Protein AF-A0A1X7HBI6-F1 (afdb_monomer_lite)

Secondary structure (DSSP, 8-state):
--TTTHHHHTTS---SS--SSGGGGGGS---HHHHHHHHHHHHHHTT-GGG-TTTTGGGTT-SS-SS---TTT---HHHHHHHHHHHHHHHHHHHTT--S-SSS--S------------SS--HHHHHHHHHHHHHHHHHHHHHHHHHHHHHHHHH--

pLDDT: mean 81.18, std 14.24, range [44.91, 97.31]

Sequence (158 aa):
MAKYATKAAETTGTVDHRIGELSELDRLSLPAHTRRLIEACWDLDHAYPDRMLARWAHMLGFRGHFSTKSRRYSTTLSALRQVRADYRARQERRERGLCEDLDASEGSTLVLAHWTYAGQGHTPGESWLAATIAKEIRFNRETARDALADMDGWEVCA

Radius of gyration: 30.46 Å; chains: 1; bounding box: 54×45×84 Å

Structure (mmCIF, N/CA/C/O backbone):
data_AF-A0A1X7HBI6-F1
#
_entry.id   AF-A0A1X7HBI6-F1
#
loop_
_atom_site.group_PDB
_atom_site.id
_atom_site.type_symbol
_atom_site.label_atom_id
_atom_site.label_alt_id
_atom_site.label_comp_id
_atom_site.label_asym_id
_atom_site.label_entity_id
_atom_site.label_seq_id
_atom_site.pdbx_PDB_ins_code
_atom_site.Cartn_x
_atom_site.Cartn_y
_atom_site.Cartn_z
_atom_site.occupancy
_atom_site.B_iso_or_equiv
_atom_site.auth_seq_id
_atom_site.auth_comp_id
_atom_site.auth_asym_id
_atom_site.auth_atom_id
_atom_site.pdbx_PDB_model_num
ATOM 1 N N . MET A 1 1 ? 15.045 4.485 11.582 1.00 48.22 1 MET A N 1
ATOM 2 C CA . MET A 1 1 ? 13.932 3.876 10.816 1.00 48.22 1 MET A CA 1
ATOM 3 C C . MET A 1 1 ? 12.616 4.450 11.324 1.00 48.22 1 MET A C 1
ATOM 5 O O . MET A 1 1 ? 12.455 4.568 12.530 1.00 48.22 1 MET A O 1
ATOM 9 N N . ALA A 1 2 ? 11.730 4.906 10.434 1.00 44.91 2 ALA A N 1
ATOM 10 C CA . ALA A 1 2 ? 10.492 5.602 10.806 1.00 44.91 2 ALA A CA 1
ATOM 11 C C . ALA A 1 2 ? 9.375 4.623 11.217 1.00 44.91 2 ALA A C 1
ATOM 13 O O . ALA A 1 2 ? 9.268 3.544 10.639 1.00 44.91 2 ALA A O 1
ATOM 14 N N . LYS A 1 3 ? 8.493 5.052 12.132 1.00 57.03 3 LYS A N 1
ATOM 15 C CA . LYS A 1 3 ? 7.368 4.290 12.727 1.00 57.03 3 LYS A CA 1
ATOM 16 C C . LYS A 1 3 ? 6.423 3.593 11.725 1.00 57.03 3 LYS A C 1
ATOM 18 O O . LYS A 1 3 ? 5.684 2.698 12.109 1.00 57.03 3 LYS A O 1
ATOM 23 N N . TYR A 1 4 ? 6.445 3.979 10.451 1.00 54.22 4 TYR A N 1
ATOM 24 C CA . TYR A 1 4 ? 5.530 3.475 9.420 1.00 54.22 4 TYR A CA 1
ATOM 25 C C . TYR A 1 4 ? 6.210 2.680 8.298 1.00 54.22 4 TYR A C 1
ATOM 27 O O . TYR A 1 4 ? 5.524 2.190 7.408 1.00 54.22 4 TYR A O 1
ATOM 35 N N . ALA A 1 5 ? 7.542 2.569 8.302 1.00 49.56 5 ALA A N 1
ATOM 36 C CA . ALA A 1 5 ? 8.282 1.932 7.211 1.00 49.56 5 ALA A CA 1
ATOM 37 C C . ALA A 1 5 ? 8.232 0.397 7.271 1.00 49.56 5 ALA A C 1
ATOM 39 O O . ALA A 1 5 ? 8.200 -0.257 6.237 1.00 49.56 5 ALA A O 1
ATOM 40 N N . THR A 1 6 ? 8.188 -0.181 8.470 1.00 49.84 6 THR A N 1
ATOM 41 C CA . THR A 1 6 ? 8.259 -1.637 8.660 1.00 49.84 6 THR A CA 1
ATOM 42 C C . THR A 1 6 ? 6.943 -2.344 8.351 1.00 49.84 6 THR A C 1
ATOM 44 O O . THR A 1 6 ? 6.959 -3.435 7.800 1.00 49.84 6 THR A O 1
ATOM 47 N N . LYS A 1 7 ? 5.796 -1.691 8.576 1.00 50.56 7 LYS A N 1
ATOM 48 C CA . LYS A 1 7 ? 4.478 -2.313 8.362 1.00 50.56 7 LYS A CA 1
ATOM 49 C C . LYS A 1 7 ? 4.137 -2.573 6.886 1.00 50.56 7 LYS A C 1
ATOM 51 O O . LYS A 1 7 ? 3.261 -3.374 6.600 1.00 50.56 7 LYS A O 1
ATOM 56 N N . ALA A 1 8 ? 4.794 -1.882 5.953 1.00 46.56 8 ALA A N 1
ATOM 57 C CA . ALA A 1 8 ? 4.559 -2.043 4.515 1.00 46.56 8 ALA A CA 1
ATOM 58 C C . ALA A 1 8 ? 5.540 -3.020 3.842 1.00 46.56 8 ALA A C 1
ATOM 60 O O . ALA A 1 8 ? 5.246 -3.523 2.761 1.00 46.56 8 ALA A O 1
ATOM 61 N N . ALA A 1 9 ? 6.694 -3.289 4.461 1.00 49.34 9 ALA A N 1
ATOM 62 C CA . ALA A 1 9 ? 7.724 -4.141 3.873 1.00 49.34 9 ALA A CA 1
ATOM 63 C C . ALA A 1 9 ? 7.332 -5.630 3.898 1.00 49.34 9 ALA A C 1
ATOM 65 O O . ALA A 1 9 ? 7.591 -6.339 2.932 1.00 49.34 9 ALA A O 1
ATOM 66 N N . GLU A 1 10 ? 6.619 -6.073 4.939 1.00 48.53 10 GLU A N 1
ATOM 67 C CA . GLU A 1 10 ? 6.228 -7.480 5.130 1.00 48.53 10 GLU A CA 1
ATOM 68 C C . GLU A 1 10 ? 5.279 -8.011 4.039 1.00 48.53 10 GLU A C 1
ATOM 70 O O . GLU A 1 10 ? 5.235 -9.206 3.773 1.00 48.53 10 GLU A O 1
ATOM 75 N N . THR A 1 11 ? 4.520 -7.141 3.364 1.00 50.03 11 THR A N 1
ATOM 76 C CA . THR A 1 11 ? 3.466 -7.562 2.416 1.00 50.03 11 THR A CA 1
ATOM 77 C C . THR A 1 11 ? 3.956 -7.717 0.971 1.00 50.03 11 THR A C 1
ATOM 79 O O . THR A 1 11 ? 3.202 -8.180 0.120 1.00 50.03 11 THR A O 1
ATOM 82 N N . THR A 1 12 ? 5.195 -7.331 0.648 1.00 57.06 12 THR A N 1
ATOM 83 C CA . THR A 1 12 ? 5.632 -7.275 -0.766 1.00 57.06 12 THR A CA 1
ATOM 84 C C . THR A 1 12 ? 6.099 -8.637 -1.306 1.00 57.06 12 THR A C 1
ATOM 86 O O . THR A 1 12 ? 6.244 -8.801 -2.517 1.00 57.06 12 THR A O 1
ATOM 89 N N . GLY A 1 13 ? 6.269 -9.646 -0.439 1.00 60.09 13 GLY A N 1
ATOM 90 C CA . GLY A 1 13 ? 6.645 -11.003 -0.854 1.00 60.09 13 GLY A CA 1
ATOM 91 C C . GLY A 1 13 ? 7.928 -11.025 -1.688 1.00 60.09 13 GLY A C 1
ATOM 92 O O . GLY A 1 13 ? 7.987 -11.720 -2.697 1.00 60.09 13 GLY A O 1
ATOM 93 N N . THR A 1 14 ? 8.899 -10.178 -1.335 1.00 67.75 14 THR A N 1
ATOM 94 C CA . THR A 1 14 ? 10.211 -10.089 -1.989 1.00 67.75 14 THR A CA 1
ATOM 95 C C . THR A 1 14 ? 11.219 -10.998 -1.296 1.00 67.75 14 THR A C 1
ATOM 97 O O . THR A 1 14 ? 10.946 -11.562 -0.241 1.00 67.75 14 THR A O 1
ATOM 100 N N . VAL A 1 15 ? 12.395 -11.142 -1.897 1.00 78.81 15 VAL A N 1
ATOM 101 C CA . VAL A 1 15 ? 13.470 -11.993 -1.383 1.00 78.81 15 VAL A CA 1
ATOM 102 C C . VAL A 1 15 ? 14.315 -11.214 -0.371 1.00 78.81 15 VAL A C 1
ATOM 104 O O . VAL A 1 15 ? 14.707 -10.082 -0.645 1.00 78.81 15 VAL A O 1
ATOM 107 N N . ASP A 1 16 ? 14.649 -11.825 0.768 1.00 79.25 16 ASP A N 1
ATOM 108 C CA . ASP A 1 16 ? 15.466 -11.189 1.821 1.00 79.25 16 ASP A CA 1
ATOM 109 C C . ASP A 1 16 ? 16.976 -11.179 1.517 1.00 79.25 16 ASP A C 1
ATOM 111 O O . ASP A 1 16 ? 17.775 -10.606 2.260 1.00 79.25 16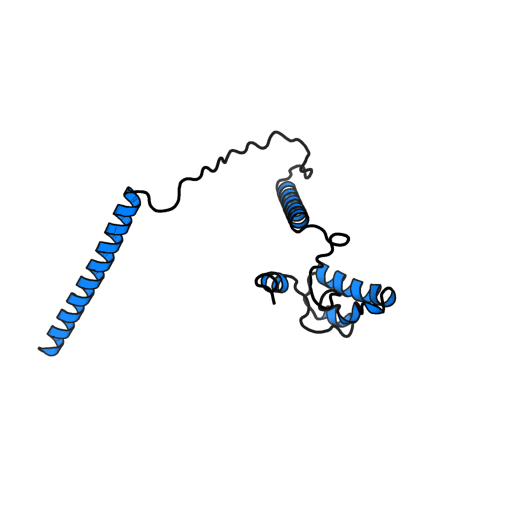 ASP A O 1
ATOM 115 N N . HIS A 1 17 ? 17.390 -11.812 0.420 1.00 82.75 17 HIS A N 1
ATOM 116 C CA . HIS A 1 17 ? 18.780 -11.914 -0.008 1.00 82.75 17 HIS A CA 1
ATOM 117 C C . HIS A 1 17 ? 18.940 -11.520 -1.475 1.00 82.75 17 HIS A C 1
ATOM 119 O O . HIS A 1 17 ? 17.989 -11.528 -2.253 1.00 82.75 17 HIS A O 1
ATOM 125 N N . ARG A 1 18 ? 20.172 -11.166 -1.851 1.00 85.50 18 ARG A N 1
ATOM 126 C CA . ARG A 1 18 ? 20.516 -10.819 -3.233 1.00 85.50 18 ARG A CA 1
ATOM 127 C C . ARG A 1 18 ? 20.324 -12.014 -4.154 1.00 85.50 18 ARG A C 1
ATOM 129 O O . ARG A 1 18 ? 20.787 -13.098 -3.833 1.00 85.50 18 ARG A O 1
ATOM 136 N N . ILE A 1 19 ? 19.731 -11.746 -5.311 1.00 87.44 19 ILE A N 1
ATOM 137 C CA . ILE A 1 19 ? 19.544 -12.715 -6.387 1.00 87.44 19 ILE A CA 1
ATOM 138 C C . ILE A 1 19 ? 20.788 -12.665 -7.270 1.00 87.44 19 ILE A C 1
ATOM 140 O O . ILE A 1 19 ? 21.108 -11.602 -7.814 1.00 87.44 19 ILE A O 1
ATOM 144 N N . GLY A 1 20 ? 21.516 -13.777 -7.338 1.00 84.50 20 GLY A N 1
ATOM 145 C CA . GLY A 1 20 ? 22.747 -13.896 -8.121 1.00 84.50 20 GLY A CA 1
ATOM 146 C C . GLY A 1 20 ? 22.482 -14.213 -9.590 1.00 84.50 20 GLY A C 1
ATOM 147 O O . GLY A 1 20 ? 23.237 -13.767 -10.451 1.00 84.50 20 GLY A O 1
ATOM 148 N N . GLU A 1 21 ? 21.394 -14.931 -9.866 1.00 88.81 21 GLU A N 1
ATOM 149 C CA . GLU A 1 21 ? 20.984 -15.373 -11.198 1.00 88.81 21 GLU A CA 1
ATOM 150 C C . GLU A 1 21 ? 19.453 -15.402 -11.311 1.00 88.81 21 GLU A C 1
ATOM 152 O O . GLU A 1 21 ? 18.751 -15.721 -10.354 1.00 88.81 21 GLU A O 1
ATOM 157 N N . LEU A 1 22 ? 18.912 -15.114 -12.498 1.00 86.88 22 LEU A N 1
ATOM 158 C CA . LEU A 1 22 ? 17.465 -15.096 -12.725 1.00 86.88 22 LEU A CA 1
ATOM 159 C C . LEU A 1 22 ? 16.805 -16.485 -12.579 1.00 86.88 22 LEU A C 1
ATOM 161 O O . LEU A 1 22 ? 15.637 -16.573 -12.211 1.00 86.88 22 LEU A O 1
ATOM 165 N N . SER A 1 23 ? 17.550 -17.574 -12.795 1.00 87.19 23 SER A N 1
ATOM 166 C CA . SER A 1 23 ? 17.047 -18.944 -12.602 1.00 87.19 23 SER A CA 1
ATOM 167 C C . SER A 1 23 ? 16.747 -19.276 -11.132 1.00 87.19 23 SER A C 1
ATOM 169 O O . SER A 1 23 ? 15.955 -20.175 -10.842 1.00 87.19 23 SER A O 1
ATOM 171 N N . GLU A 1 24 ? 17.301 -18.517 -10.177 1.00 86.56 24 GLU A N 1
ATOM 172 C CA . GLU A 1 24 ? 16.990 -18.664 -8.751 1.00 86.56 24 GLU A CA 1
ATOM 173 C C . GLU A 1 24 ? 15.514 -18.368 -8.453 1.00 86.56 24 GLU A C 1
ATOM 175 O O . GLU A 1 24 ? 14.949 -18.945 -7.519 1.00 86.56 24 GLU A O 1
ATOM 180 N N . LEU A 1 25 ? 14.855 -17.528 -9.267 1.00 86.25 25 LEU A N 1
ATOM 181 C CA . LEU A 1 25 ? 13.441 -17.202 -9.084 1.00 86.25 25 LEU A CA 1
ATOM 182 C C . LEU A 1 25 ? 12.531 -18.425 -9.209 1.00 86.25 25 LEU A C 1
ATOM 184 O O . LEU A 1 25 ? 11.471 -18.450 -8.584 1.00 86.25 25 LEU A O 1
ATOM 188 N N . ASP A 1 26 ? 12.918 -19.441 -9.981 1.00 87.44 26 ASP A N 1
ATOM 189 C CA . ASP A 1 26 ? 12.106 -20.649 -10.194 1.00 87.44 26 ASP A CA 1
ATOM 190 C C . ASP A 1 26 ? 12.002 -21.517 -8.942 1.00 87.44 26 ASP A C 1
ATOM 192 O O . ASP A 1 26 ? 11.076 -22.315 -8.802 1.00 87.44 26 ASP A O 1
ATOM 196 N N . ARG A 1 27 ? 12.915 -21.313 -7.990 1.00 86.50 27 ARG A N 1
ATOM 197 C CA . ARG A 1 27 ? 12.910 -21.983 -6.687 1.00 86.50 27 ARG A CA 1
ATOM 198 C C . ARG A 1 27 ? 12.145 -21.195 -5.624 1.00 86.50 27 ARG A C 1
ATOM 200 O O . ARG A 1 27 ? 11.957 -21.696 -4.518 1.00 86.50 27 ARG A O 1
ATOM 207 N N . LEU A 1 28 ? 11.717 -19.971 -5.935 1.00 84.50 28 LEU A N 1
ATOM 208 C CA . LEU A 1 28 ? 11.070 -19.061 -4.998 1.00 84.50 28 LEU A CA 1
ATOM 209 C C . LEU A 1 28 ? 9.572 -18.953 -5.297 1.00 84.50 28 LEU A C 1
ATOM 211 O O . LEU A 1 28 ? 9.152 -18.673 -6.419 1.00 84.50 28 LEU A O 1
ATOM 215 N N . SER A 1 29 ? 8.748 -19.110 -4.262 1.00 85.38 29 SER A N 1
ATOM 216 C CA . SER A 1 29 ? 7.305 -18.876 -4.355 1.00 85.38 29 SER A CA 1
ATOM 217 C C . SER A 1 29 ? 7.008 -17.372 -4.312 1.00 85.38 29 SER A C 1
ATOM 219 O O . SER A 1 29 ? 6.648 -16.830 -3.267 1.00 85.38 29 SER A O 1
ATOM 221 N N . LEU A 1 30 ? 7.179 -16.693 -5.449 1.00 84.69 30 LEU A N 1
ATOM 222 C CA . LEU A 1 30 ? 6.956 -15.252 -5.592 1.00 84.69 30 LEU A CA 1
ATOM 223 C C . LEU A 1 30 ? 5.623 -14.950 -6.296 1.00 84.69 30 LEU A C 1
ATOM 225 O O . LEU A 1 30 ? 5.284 -15.617 -7.277 1.00 84.69 30 LEU A O 1
ATOM 229 N N . PRO A 1 31 ? 4.890 -13.898 -5.884 1.00 88.81 31 PRO A N 1
ATOM 230 C CA . PRO A 1 31 ? 3.783 -13.378 -6.676 1.00 88.81 31 PRO A CA 1
ATOM 231 C C . PRO A 1 31 ? 4.246 -12.990 -8.089 1.00 88.81 31 PRO A C 1
ATOM 233 O O . PRO A 1 31 ? 5.317 -12.403 -8.260 1.00 88.81 31 PRO A O 1
ATOM 236 N N . ALA A 1 32 ? 3.406 -13.237 -9.101 1.00 88.12 32 ALA A N 1
ATOM 237 C CA . ALA A 1 32 ? 3.742 -12.972 -10.506 1.00 88.12 32 ALA A CA 1
ATOM 238 C C . ALA A 1 32 ? 4.176 -11.516 -10.763 1.00 88.12 32 ALA A C 1
ATOM 240 O O . ALA A 1 32 ? 5.080 -11.255 -11.555 1.00 88.12 32 ALA A O 1
ATOM 241 N N . HIS A 1 33 ? 3.557 -10.558 -10.065 1.00 87.94 33 HIS A N 1
ATOM 242 C CA . HIS A 1 33 ? 3.939 -9.151 -10.161 1.00 87.94 33 HIS A CA 1
ATOM 243 C C . HIS A 1 33 ? 5.351 -8.895 -9.617 1.00 87.94 33 HIS A C 1
ATOM 245 O O . HIS A 1 33 ? 6.136 -8.209 -10.266 1.00 87.94 33 HIS A O 1
ATOM 251 N N . THR A 1 34 ? 5.691 -9.477 -8.466 1.00 88.19 34 THR A N 1
ATOM 252 C CA . THR A 1 34 ? 7.010 -9.338 -7.839 1.00 88.19 34 THR A CA 1
ATOM 253 C C . THR A 1 34 ? 8.105 -9.936 -8.719 1.00 88.19 34 THR A C 1
ATOM 255 O O . THR A 1 34 ? 9.119 -9.280 -8.947 1.00 88.19 34 THR A O 1
ATOM 258 N N . ARG A 1 35 ? 7.874 -11.128 -9.289 1.00 91.38 35 ARG A N 1
ATOM 259 C CA . ARG A 1 35 ? 8.782 -11.745 -10.271 1.00 91.38 35 ARG A CA 1
ATOM 260 C C . ARG A 1 35 ? 9.040 -10.813 -11.458 1.00 91.38 35 ARG A C 1
ATOM 262 O O . ARG A 1 35 ? 10.192 -10.523 -11.754 1.00 91.38 35 ARG A O 1
ATOM 269 N N . ARG A 1 36 ? 7.981 -10.260 -12.061 1.00 92.50 36 ARG A N 1
ATOM 270 C CA . ARG A 1 36 ? 8.107 -9.335 -13.200 1.00 92.50 36 ARG A CA 1
ATOM 271 C C . ARG A 1 36 ? 8.921 -8.082 -12.861 1.00 92.50 36 ARG A C 1
ATOM 273 O O . ARG A 1 36 ? 9.657 -7.586 -13.704 1.00 92.50 36 ARG A O 1
ATOM 280 N N . LEU A 1 37 ? 8.788 -7.548 -11.644 1.00 91.69 37 LEU A N 1
ATOM 281 C CA . LEU A 1 37 ? 9.585 -6.397 -11.207 1.00 91.69 37 LEU A CA 1
ATOM 282 C C . LEU A 1 37 ? 11.072 -6.747 -11.063 1.00 91.69 37 LEU A C 1
ATOM 284 O O . LEU A 1 37 ? 11.919 -5.928 -11.413 1.00 91.69 37 LEU A O 1
ATOM 288 N N . ILE A 1 38 ? 11.385 -7.947 -10.568 1.00 92.12 38 ILE A N 1
ATOM 289 C CA . ILE A 1 38 ? 12.764 -8.444 -10.472 1.00 92.12 38 ILE A CA 1
ATOM 290 C C . ILE A 1 38 ? 13.357 -8.620 -11.873 1.00 92.12 38 ILE A C 1
ATOM 292 O O . ILE A 1 38 ? 14.435 -8.094 -12.131 1.00 92.12 38 ILE A O 1
ATOM 296 N N . GLU A 1 39 ? 12.643 -9.285 -12.782 1.00 93.81 39 GLU A N 1
ATOM 297 C CA . GLU A 1 39 ? 13.060 -9.479 -14.181 1.00 93.81 39 GLU A CA 1
ATOM 298 C C . GLU A 1 39 ? 13.314 -8.134 -14.878 1.00 93.81 39 GLU A C 1
ATOM 300 O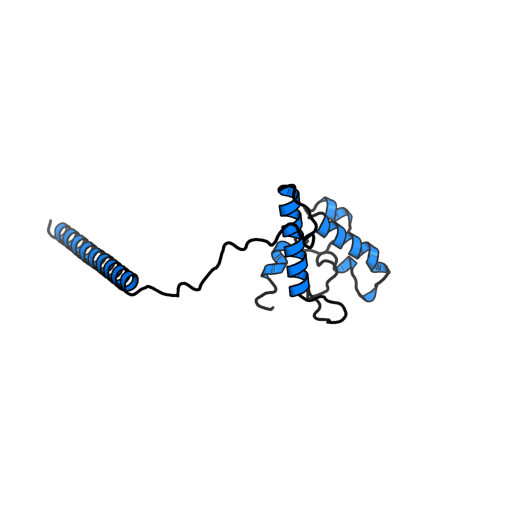 O . GLU A 1 39 ? 14.388 -7.913 -15.430 1.00 93.81 39 GLU A O 1
ATOM 305 N N . ALA A 1 40 ? 12.404 -7.168 -14.720 1.00 94.56 40 ALA A N 1
ATOM 306 C CA . ALA A 1 40 ? 12.578 -5.829 -15.277 1.00 94.56 40 ALA A CA 1
ATOM 307 C C . ALA A 1 40 ? 13.827 -5.102 -14.739 1.00 94.56 40 ALA A C 1
ATOM 309 O O . ALA A 1 40 ? 14.431 -4.305 -15.457 1.00 94.56 40 ALA A O 1
ATOM 310 N N . CYS A 1 41 ? 14.238 -5.353 -13.490 1.00 93.44 41 CYS A N 1
ATOM 311 C CA . CYS A 1 41 ? 15.479 -4.784 -12.956 1.00 93.44 41 CYS A CA 1
ATOM 312 C C . CYS A 1 41 ? 16.715 -5.333 -13.677 1.00 93.44 41 CYS A C 1
ATOM 314 O O . CYS A 1 41 ? 17.665 -4.583 -13.882 1.00 93.44 41 CYS A O 1
ATOM 316 N N . TRP A 1 42 ? 16.701 -6.614 -14.052 1.00 93.75 42 TRP A N 1
ATOM 317 C CA . TRP A 1 42 ? 17.774 -7.236 -14.828 1.00 93.75 42 TRP A CA 1
ATOM 318 C C . TRP A 1 42 ? 17.795 -6.714 -16.264 1.00 93.75 42 TRP A C 1
ATOM 320 O O . TRP A 1 42 ? 18.850 -6.299 -16.743 1.00 93.75 42 TRP A O 1
ATOM 330 N N . ASP A 1 43 ? 16.628 -6.636 -16.906 1.00 94.38 43 ASP A N 1
ATOM 331 C CA . ASP A 1 43 ? 16.501 -6.132 -18.276 1.00 94.38 43 ASP A CA 1
ATOM 332 C C . ASP A 1 43 ? 16.991 -4.684 -18.401 1.00 94.38 43 ASP A C 1
ATOM 334 O O . ASP A 1 43 ? 17.662 -4.328 -19.368 1.00 94.38 43 ASP A O 1
ATOM 338 N N . LEU A 1 44 ? 16.687 -3.838 -17.413 1.00 94.31 44 LEU A N 1
ATOM 339 C CA . LEU A 1 44 ? 17.006 -2.409 -17.444 1.00 94.31 44 LEU A CA 1
ATOM 340 C C . LEU A 1 44 ? 18.400 -2.062 -16.907 1.00 94.31 44 LEU A C 1
ATOM 342 O O . LEU A 1 44 ? 18.813 -0.909 -17.034 1.00 94.31 44 LEU A O 1
ATOM 346 N N . ASP A 1 45 ? 19.135 -3.005 -16.312 1.00 93.31 45 ASP A N 1
ATOM 347 C CA . ASP A 1 45 ? 20.409 -2.708 -15.638 1.00 93.31 45 ASP A CA 1
ATOM 348 C C . ASP A 1 45 ? 21.433 -2.073 -16.591 1.00 93.31 45 ASP A C 1
ATOM 350 O O . ASP A 1 45 ? 22.058 -1.063 -16.263 1.00 93.31 45 ASP A O 1
ATOM 354 N N . HIS A 1 46 ? 21.520 -2.593 -17.819 1.00 92.88 46 HIS A N 1
ATOM 355 C CA . HIS A 1 46 ? 22.438 -2.096 -18.847 1.00 92.88 46 HIS A CA 1
ATOM 356 C C . HIS A 1 46 ? 22.120 -0.662 -19.303 1.00 92.88 46 HIS A C 1
ATOM 358 O O . HIS A 1 46 ? 23.026 0.085 -19.670 1.00 92.88 46 HIS A O 1
ATOM 364 N N . ALA A 1 47 ? 20.846 -0.260 -19.270 1.00 94.62 47 ALA A N 1
ATOM 365 C CA . ALA A 1 47 ? 20.418 1.090 -19.629 1.00 94.62 47 ALA A CA 1
ATOM 366 C C . ALA A 1 47 ? 20.739 2.109 -18.521 1.00 94.62 47 ALA A C 1
ATOM 368 O O . ALA A 1 47 ? 20.809 3.313 -18.780 1.00 94.62 47 ALA A O 1
ATOM 369 N N . TYR A 1 48 ? 20.948 1.636 -17.287 1.00 90.50 48 TYR A N 1
ATOM 370 C CA . TYR A 1 48 ? 21.181 2.466 -16.108 1.00 90.50 48 TYR A CA 1
ATOM 371 C C . TYR A 1 48 ? 22.347 1.934 -15.253 1.00 90.50 48 TYR A C 1
ATOM 373 O O . TYR A 1 48 ? 22.144 1.603 -14.079 1.00 90.50 48 TYR A O 1
ATOM 381 N N . PRO A 1 49 ? 23.585 1.912 -15.784 1.00 86.75 49 PRO A N 1
ATOM 382 C CA . PRO A 1 49 ? 24.725 1.253 -15.137 1.00 86.75 49 PRO A CA 1
ATOM 383 C C . PRO A 1 49 ? 25.038 1.806 -13.735 1.00 86.75 49 PRO A C 1
ATOM 385 O O . PRO A 1 49 ? 25.384 1.057 -12.823 1.00 86.75 49 PRO A O 1
ATOM 388 N N . ASP A 1 50 ? 24.818 3.105 -13.506 1.00 88.69 50 ASP A N 1
ATOM 389 C CA . ASP A 1 50 ? 25.047 3.750 -12.202 1.00 88.69 50 ASP A CA 1
ATOM 390 C C . ASP A 1 50 ? 23.981 3.415 -11.143 1.00 88.69 50 ASP A C 1
ATOM 392 O O . ASP A 1 50 ? 24.120 3.762 -9.963 1.00 88.69 50 ASP A O 1
ATOM 396 N N . ARG A 1 51 ? 22.863 2.800 -11.549 1.00 86.56 51 ARG A N 1
ATOM 397 C CA . ARG A 1 51 ? 21.745 2.462 -10.654 1.00 86.56 51 ARG A CA 1
ATOM 398 C C . ARG A 1 51 ? 21.875 1.064 -10.066 1.00 86.56 51 ARG A C 1
ATOM 400 O O . ARG A 1 51 ? 21.358 0.848 -8.970 1.00 86.56 51 ARG A O 1
ATOM 407 N N . MET A 1 52 ? 22.615 0.172 -10.728 1.00 89.56 52 MET A N 1
ATOM 408 C CA . MET A 1 52 ? 22.848 -1.207 -10.287 1.00 89.56 52 MET A CA 1
ATOM 409 C C . MET A 1 52 ? 21.529 -1.944 -9.980 1.00 89.56 52 MET A C 1
ATOM 411 O O . MET A 1 52 ? 21.387 -2.573 -8.928 1.00 89.56 52 MET A O 1
ATOM 415 N N . LEU A 1 53 ? 20.536 -1.802 -10.858 1.00 91.38 53 LEU A N 1
ATOM 416 C CA . LEU A 1 53 ? 19.189 -2.347 -10.691 1.00 91.38 53 LEU A CA 1
ATOM 417 C C . LEU A 1 53 ? 19.214 -3.862 -10.461 1.00 91.38 53 LEU A C 1
ATOM 419 O O . LEU A 1 53 ? 18.566 -4.329 -9.523 1.00 91.38 53 LEU A O 1
ATOM 423 N N . ALA A 1 54 ? 20.023 -4.610 -11.216 1.00 91.38 54 ALA A N 1
ATOM 424 C CA . ALA A 1 54 ? 20.163 -6.059 -11.044 1.00 91.38 54 ALA A CA 1
ATOM 425 C C . ALA A 1 54 ? 20.711 -6.413 -9.649 1.00 91.38 54 ALA A C 1
ATOM 427 O O . ALA A 1 54 ? 20.161 -7.254 -8.936 1.00 91.38 54 ALA A O 1
ATOM 428 N N . ARG A 1 55 ? 21.737 -5.683 -9.181 1.00 91.06 55 ARG A N 1
ATOM 429 C CA . ARG A 1 55 ? 22.328 -5.873 -7.840 1.00 91.06 55 ARG A CA 1
ATOM 430 C C . ARG A 1 55 ? 21.308 -5.679 -6.715 1.00 91.06 55 ARG A C 1
ATOM 432 O O . ARG A 1 55 ? 21.414 -6.317 -5.663 1.00 91.06 55 ARG A O 1
ATOM 439 N N . TRP A 1 56 ? 20.342 -4.787 -6.914 1.00 90.31 56 TRP A N 1
ATOM 440 C CA . TRP A 1 56 ? 19.306 -4.460 -5.935 1.00 90.31 56 TRP A CA 1
ATOM 441 C C . TRP A 1 56 ? 17.942 -5.064 -6.288 1.00 90.31 56 TRP A C 1
ATOM 443 O O . TRP A 1 56 ? 16.940 -4.650 -5.713 1.00 90.31 56 TRP A O 1
ATOM 453 N N . ALA A 1 57 ? 17.878 -6.062 -7.176 1.00 90.81 57 ALA A N 1
ATOM 454 C CA . ALA A 1 57 ? 16.611 -6.620 -7.653 1.00 90.81 57 ALA A CA 1
ATOM 455 C C . ALA A 1 57 ? 15.779 -7.280 -6.536 1.00 90.81 57 ALA A C 1
ATOM 457 O O . ALA A 1 57 ? 14.560 -7.155 -6.520 1.00 90.81 57 ALA A O 1
ATOM 458 N N . HIS A 1 58 ? 16.431 -7.873 -5.531 1.00 87.75 58 HIS A N 1
ATOM 459 C CA . HIS A 1 58 ? 15.782 -8.357 -4.301 1.00 87.75 58 HIS A CA 1
ATOM 460 C C . HIS A 1 58 ? 15.039 -7.254 -3.519 1.00 87.75 58 HIS A C 1
ATOM 462 O O . HIS A 1 58 ? 14.035 -7.518 -2.868 1.00 87.75 58 HIS A O 1
ATOM 468 N N . MET A 1 59 ? 15.482 -6.000 -3.651 1.00 87.12 59 MET A N 1
ATOM 469 C CA . MET A 1 59 ? 14.810 -4.794 -3.154 1.00 87.12 59 MET A CA 1
ATOM 470 C C . MET A 1 59 ? 14.025 -4.062 -4.256 1.00 87.12 59 MET A C 1
ATOM 472 O O . MET A 1 59 ? 13.801 -2.854 -4.161 1.00 87.12 59 MET A O 1
ATOM 476 N N . LEU A 1 60 ? 13.645 -4.760 -5.331 1.00 87.56 60 LEU A N 1
ATOM 477 C CA . LEU A 1 60 ? 12.929 -4.211 -6.489 1.00 87.56 60 LEU A CA 1
ATOM 478 C C . LEU A 1 60 ? 13.648 -3.010 -7.137 1.00 87.56 60 LEU A C 1
ATOM 480 O O . LEU A 1 60 ? 13.013 -2.054 -7.576 1.00 87.56 60 LEU A O 1
ATOM 484 N N . GLY A 1 61 ? 14.986 -3.036 -7.143 1.00 86.44 61 GLY A N 1
ATOM 485 C CA . GLY A 1 61 ? 15.838 -2.005 -7.745 1.00 86.44 61 GLY A CA 1
ATOM 486 C C . GLY A 1 61 ? 16.120 -0.794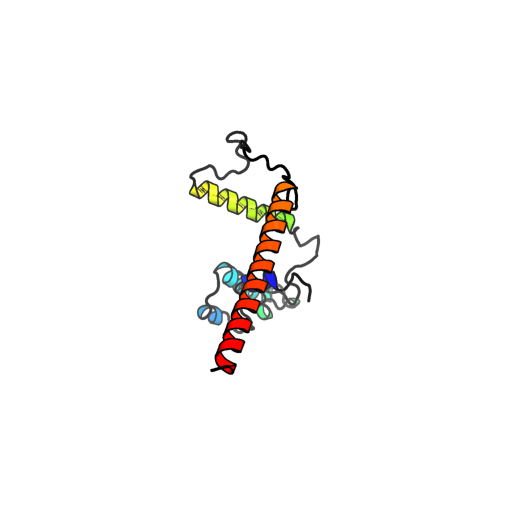 -6.845 1.00 86.44 61 GLY A C 1
ATOM 487 O O . GLY A 1 61 ? 16.830 0.126 -7.256 1.00 86.44 61 GLY A O 1
ATOM 488 N N . PHE A 1 62 ? 15.613 -0.767 -5.606 1.00 80.44 62 PHE A N 1
ATOM 489 C CA . PHE A 1 62 ? 15.805 0.361 -4.690 1.00 80.44 62 PHE A CA 1
ATOM 490 C C . PHE A 1 62 ? 17.000 0.163 -3.749 1.00 80.44 62 PHE A C 1
ATOM 492 O O . PHE A 1 62 ? 17.035 -0.740 -2.923 1.00 80.44 62 PHE A O 1
ATOM 499 N N . ARG A 1 63 ? 17.954 1.100 -3.782 1.00 78.00 63 ARG A N 1
ATOM 500 C CA . ARG A 1 63 ? 19.139 1.140 -2.900 1.00 78.00 63 ARG A CA 1
ATOM 501 C C . ARG A 1 63 ? 18.876 1.885 -1.575 1.00 78.00 63 ARG A C 1
ATOM 503 O O . ARG A 1 63 ? 19.698 2.692 -1.142 1.00 78.00 63 ARG A O 1
ATOM 510 N N . GLY A 1 64 ? 17.697 1.720 -0.967 1.00 75.25 64 GLY A N 1
ATOM 511 C CA . GLY A 1 64 ? 17.342 2.423 0.275 1.00 75.25 64 GLY A CA 1
ATOM 512 C C . GLY A 1 64 ? 15.843 2.652 0.471 1.00 75.25 64 GLY A C 1
ATOM 513 O O . GLY A 1 64 ? 15.091 1.716 0.704 1.00 75.25 64 GLY A O 1
ATOM 514 N N . HIS A 1 65 ? 15.402 3.913 0.440 1.00 67.88 65 HIS A N 1
ATOM 515 C CA . HIS A 1 65 ? 13.999 4.259 0.684 1.00 67.88 65 HIS A CA 1
ATOM 516 C C . HIS A 1 65 ? 13.104 3.723 -0.445 1.00 67.88 65 HIS A C 1
ATOM 518 O O . HIS A 1 65 ? 13.211 4.174 -1.582 1.00 67.88 65 HIS A O 1
ATOM 524 N N . PHE A 1 66 ? 12.176 2.824 -0.101 1.00 63.97 66 PHE A N 1
ATOM 525 C CA . PHE A 1 66 ? 11.176 2.222 -1.001 1.00 63.97 66 PHE A CA 1
ATOM 526 C C . PHE A 1 66 ? 10.201 3.234 -1.631 1.00 63.97 66 PHE A C 1
ATOM 528 O O . PHE A 1 66 ? 9.432 2.906 -2.527 1.00 63.97 66 PHE A O 1
ATOM 535 N N . SER A 1 67 ? 10.191 4.472 -1.136 1.00 67.81 67 SER A N 1
ATOM 536 C CA . SER A 1 67 ? 9.378 5.557 -1.663 1.00 67.81 67 SER A CA 1
ATOM 537 C C . SER A 1 67 ? 10.246 6.785 -1.881 1.00 67.81 67 SER A C 1
ATOM 539 O O . SER A 1 67 ? 10.913 7.277 -0.965 1.00 67.81 67 SER A O 1
ATOM 541 N N . THR A 1 68 ? 10.216 7.312 -3.101 1.00 69.62 68 THR A N 1
ATOM 542 C CA . THR A 1 68 ? 10.815 8.608 -3.404 1.00 69.62 68 THR A CA 1
ATOM 543 C C . THR A 1 68 ? 9.860 9.725 -2.992 1.00 69.62 68 THR A C 1
ATOM 545 O O . THR A 1 68 ? 8.698 9.733 -3.399 1.00 69.62 68 THR A O 1
ATOM 548 N N . LYS A 1 69 ? 10.361 10.728 -2.262 1.00 68.25 69 LYS A N 1
ATOM 549 C CA . LYS A 1 69 ? 9.607 11.956 -1.936 1.00 68.25 69 LYS A CA 1
ATOM 550 C C . LYS A 1 69 ? 9.610 13.002 -3.068 1.00 68.25 69 LYS A C 1
ATOM 552 O O . LYS A 1 69 ? 9.216 14.142 -2.844 1.00 68.25 69 LYS A O 1
ATOM 557 N N . SER A 1 70 ? 10.087 12.659 -4.269 1.00 76.25 70 SER A N 1
ATOM 558 C CA . SER A 1 70 ? 10.147 13.608 -5.390 1.00 76.25 70 SER A CA 1
ATOM 559 C C . SER A 1 70 ? 8.747 13.961 -5.877 1.00 76.25 70 SER A C 1
ATOM 561 O O . SER A 1 70 ? 8.022 13.087 -6.335 1.00 76.25 70 SER A O 1
ATOM 563 N N . ARG A 1 71 ? 8.393 15.250 -5.877 1.00 75.50 71 ARG A N 1
ATOM 564 C CA . ARG A 1 71 ? 7.119 15.724 -6.445 1.00 75.50 71 ARG A CA 1
ATOM 565 C C . ARG A 1 71 ? 7.027 15.553 -7.965 1.00 75.50 71 ARG A C 1
ATOM 567 O O . ARG A 1 71 ? 5.925 15.535 -8.492 1.00 75.50 71 ARG A O 1
ATOM 574 N N . ARG A 1 72 ? 8.167 15.467 -8.667 1.00 83.75 72 ARG A N 1
ATOM 575 C CA . ARG A 1 72 ? 8.220 15.331 -10.136 1.00 83.75 72 ARG A CA 1
ATOM 576 C C . ARG A 1 72 ? 8.060 13.885 -10.599 1.00 83.75 72 ARG A C 1
ATOM 578 O O . ARG A 1 72 ? 7.564 13.655 -11.691 1.00 83.75 72 ARG A O 1
ATOM 585 N N . TYR A 1 73 ? 8.509 12.935 -9.782 1.00 77.81 73 TYR A N 1
ATOM 586 C CA . TYR A 1 73 ? 8.606 11.522 -10.162 1.00 77.81 73 TYR A CA 1
ATOM 587 C C . TYR A 1 73 ? 7.734 10.597 -9.303 1.00 77.81 73 TYR A C 1
ATOM 589 O O . TYR A 1 73 ? 7.679 9.403 -9.568 1.00 77.81 73 TYR A O 1
ATOM 597 N N . SER A 1 74 ? 7.063 11.126 -8.276 1.00 81.69 74 SER A N 1
ATOM 598 C CA . SER A 1 74 ? 6.192 10.367 -7.377 1.00 81.69 74 SER A CA 1
ATOM 599 C C . SER A 1 74 ? 4.782 10.947 -7.383 1.00 81.69 74 SER A C 1
ATOM 601 O O . SER A 1 74 ? 4.600 12.164 -7.437 1.00 81.69 74 SER A O 1
ATOM 603 N N . THR A 1 75 ? 3.782 10.072 -7.300 1.00 88.00 75 THR A N 1
ATOM 604 C CA . THR A 1 75 ? 2.381 10.459 -7.102 1.00 88.00 75 THR A CA 1
ATOM 605 C C . THR A 1 75 ? 2.064 10.597 -5.610 1.00 88.00 75 THR A C 1
ATOM 607 O O . THR A 1 75 ? 2.852 10.219 -4.739 1.00 88.00 75 THR A O 1
ATOM 610 N N . THR A 1 76 ? 0.901 11.150 -5.275 1.00 87.12 76 THR A N 1
ATOM 611 C CA . THR A 1 76 ? 0.489 11.268 -3.873 1.00 87.12 76 THR A CA 1
ATOM 612 C C . THR A 1 76 ? -0.050 9.936 -3.347 1.00 87.12 76 THR A C 1
ATOM 614 O O . THR A 1 76 ? -0.678 9.162 -4.070 1.00 87.12 76 THR A O 1
ATOM 617 N N . LEU A 1 77 ? 0.132 9.672 -2.048 1.00 85.06 77 LEU A N 1
ATOM 618 C CA . LEU A 1 77 ? -0.493 8.511 -1.402 1.00 85.06 77 LEU A CA 1
ATOM 619 C C . LEU A 1 77 ? -2.023 8.547 -1.518 1.00 85.06 77 LEU A C 1
ATOM 621 O O . LEU A 1 77 ? -2.647 7.494 -1.578 1.00 85.06 77 LEU A O 1
ATOM 625 N N . SER A 1 78 ? -2.625 9.738 -1.557 1.00 87.56 78 SER A N 1
ATOM 626 C CA . SER A 1 78 ? -4.065 9.905 -1.765 1.00 87.56 78 SER A CA 1
ATOM 627 C C . SER A 1 78 ? -4.493 9.409 -3.143 1.00 87.56 78 SER A C 1
ATOM 629 O O . SER A 1 78 ? -5.422 8.614 -3.220 1.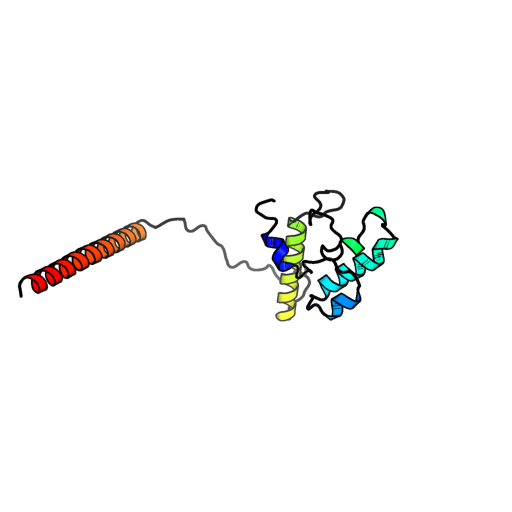00 87.56 78 SER A O 1
ATOM 631 N N . ALA A 1 79 ? -3.763 9.771 -4.203 1.00 89.62 79 ALA A N 1
ATOM 632 C CA . ALA A 1 79 ? -4.034 9.266 -5.548 1.00 89.62 79 ALA A CA 1
ATOM 633 C C . ALA A 1 79 ? -3.924 7.733 -5.612 1.00 89.62 79 ALA A C 1
ATOM 635 O O . ALA A 1 79 ? -4.810 7.073 -6.142 1.00 89.62 79 ALA A O 1
ATOM 636 N N . LEU A 1 80 ? -2.894 7.142 -4.993 1.00 89.38 80 LEU A N 1
ATOM 637 C CA . LEU A 1 80 ? -2.756 5.679 -4.932 1.00 89.38 80 LEU A CA 1
ATOM 638 C C . LEU A 1 80 ? -3.894 5.002 -4.160 1.00 89.38 80 LEU A C 1
ATOM 640 O O . LEU A 1 80 ? -4.332 3.917 -4.538 1.00 89.38 80 LEU A O 1
ATOM 644 N N . ARG A 1 81 ? -4.366 5.610 -3.064 1.00 90.94 81 ARG A N 1
ATOM 645 C CA . ARG A 1 81 ? -5.517 5.093 -2.310 1.00 90.94 81 ARG A CA 1
ATOM 646 C C . ARG A 1 81 ? -6.795 5.158 -3.139 1.00 90.94 81 ARG A C 1
ATOM 648 O O . ARG A 1 81 ? -7.524 4.173 -3.137 1.00 90.94 81 ARG A O 1
ATOM 655 N N . GLN A 1 82 ? -7.014 6.253 -3.868 1.00 91.25 82 GLN A N 1
ATOM 656 C CA . GLN A 1 82 ? -8.175 6.404 -4.742 1.00 91.25 82 GLN A CA 1
ATOM 657 C C . GLN A 1 82 ? -8.181 5.334 -5.836 1.00 91.25 82 GLN A C 1
ATOM 659 O O . GLN A 1 82 ? -9.131 4.572 -5.929 1.00 91.25 82 GLN A O 1
ATOM 664 N N . VAL A 1 83 ? -7.062 5.156 -6.547 1.00 93.19 83 VAL A N 1
ATOM 665 C CA . VAL A 1 83 ? -6.936 4.121 -7.589 1.00 93.19 83 VAL A CA 1
ATOM 666 C C . VAL A 1 83 ? -7.246 2.718 -7.052 1.00 93.19 83 VAL A C 1
ATOM 668 O O . VAL A 1 83 ? -7.885 1.918 -7.735 1.00 93.19 83 VAL A O 1
ATOM 671 N N . ARG A 1 84 ? -6.823 2.399 -5.819 1.00 93.19 84 ARG A N 1
ATOM 672 C CA . ARG A 1 84 ? -7.160 1.117 -5.177 1.00 93.19 84 ARG A CA 1
ATOM 673 C C . ARG A 1 84 ? -8.641 1.014 -4.819 1.00 93.19 84 ARG A C 1
ATOM 675 O O . ARG A 1 84 ? -9.212 -0.055 -5.016 1.00 93.19 84 ARG A O 1
ATOM 682 N N . ALA A 1 85 ? -9.243 2.079 -4.293 1.00 92.00 85 ALA A N 1
ATOM 683 C CA . ALA A 1 85 ? -10.672 2.118 -3.991 1.00 92.00 85 ALA A CA 1
ATOM 684 C C . ALA A 1 85 ? -11.502 1.921 -5.268 1.00 92.00 85 ALA A C 1
ATOM 686 O O . ALA A 1 85 ? -12.356 1.038 -5.303 1.00 92.00 85 ALA A O 1
ATOM 687 N N . ASP A 1 86 ? -11.158 2.635 -6.339 1.00 91.62 86 ASP A N 1
ATOM 688 C CA . ASP A 1 86 ? -11.806 2.541 -7.648 1.00 91.62 86 ASP A CA 1
ATOM 689 C C . ASP A 1 86 ? -11.679 1.133 -8.237 1.00 91.62 86 ASP A C 1
ATOM 691 O O . ASP A 1 86 ? -12.650 0.572 -8.738 1.00 91.62 86 ASP A O 1
ATOM 695 N N . TYR A 1 87 ? -10.490 0.524 -8.149 1.00 90.31 87 TYR A N 1
ATOM 696 C CA . TYR A 1 87 ? -10.288 -0.859 -8.581 1.00 90.31 87 TYR A CA 1
ATOM 697 C C . TYR A 1 87 ? -11.191 -1.826 -7.809 1.00 90.31 87 TYR A C 1
ATOM 699 O O . TYR A 1 87 ? -11.850 -2.662 -8.420 1.00 90.31 87 TYR A O 1
ATOM 707 N N . ARG A 1 88 ? -11.251 -1.711 -6.476 1.00 91.00 88 ARG A N 1
ATOM 708 C CA . ARG A 1 88 ? -12.094 -2.580 -5.641 1.00 91.00 88 ARG A CA 1
ATOM 709 C C . ARG A 1 88 ? -13.581 -2.376 -5.928 1.00 91.00 88 ARG A C 1
ATOM 711 O O . ARG A 1 88 ? -14.288 -3.368 -6.047 1.00 91.00 88 ARG A O 1
ATOM 718 N N . ALA A 1 89 ? -14.022 -1.134 -6.118 1.00 88.81 89 ALA A N 1
ATOM 719 C CA . ALA A 1 89 ? -15.393 -0.823 -6.512 1.00 88.81 89 ALA A CA 1
ATOM 720 C C . ALA A 1 89 ? -15.746 -1.444 -7.875 1.00 88.81 89 ALA A C 1
ATOM 722 O O . ALA A 1 89 ? -16.800 -2.059 -8.019 1.00 88.81 89 ALA A O 1
ATOM 723 N N . ARG A 1 90 ? -14.838 -1.367 -8.859 1.00 90.38 90 ARG A N 1
ATOM 724 C CA . ARG A 1 90 ? -15.015 -2.024 -10.166 1.00 90.38 90 ARG A CA 1
ATOM 725 C C . ARG A 1 90 ? -15.077 -3.545 -10.060 1.00 90.38 90 ARG A C 1
ATOM 727 O O . ARG A 1 90 ? -15.913 -4.159 -10.712 1.00 90.38 90 ARG A O 1
ATOM 734 N N . GLN A 1 91 ? -14.217 -4.152 -9.242 1.00 91.94 91 GLN A N 1
ATOM 735 C CA . GLN A 1 91 ? -14.247 -5.599 -8.998 1.00 91.94 91 GLN A CA 1
ATOM 736 C C . GLN A 1 91 ? -15.578 -6.042 -8.380 1.00 91.94 91 GLN A C 1
ATOM 738 O O . GLN A 1 91 ? -16.198 -6.967 -8.891 1.00 91.94 91 GLN A O 1
ATOM 743 N N . GLU A 1 92 ? -16.062 -5.343 -7.351 1.00 90.00 92 GLU A N 1
ATOM 744 C CA . GLU A 1 92 ? -17.348 -5.662 -6.721 1.00 90.00 92 GLU A CA 1
ATOM 745 C C . GLU A 1 92 ? -18.522 -5.513 -7.700 1.00 90.00 92 GLU A C 1
ATOM 747 O O . GLU A 1 92 ? -19.422 -6.353 -7.730 1.00 90.00 92 GLU A O 1
ATOM 752 N N . ARG A 1 93 ? -18.514 -4.472 -8.544 1.00 88.12 93 ARG A N 1
ATOM 753 C CA . ARG A 1 93 ? -19.540 -4.310 -9.583 1.00 88.12 93 ARG A CA 1
ATOM 754 C C . ARG A 1 93 ? -19.508 -5.441 -10.608 1.00 88.12 93 ARG A C 1
ATOM 756 O O . ARG A 1 93 ? -20.571 -5.986 -10.892 1.00 88.12 93 ARG A O 1
ATOM 763 N N . ARG A 1 94 ? -18.323 -5.859 -11.076 1.00 88.94 94 ARG A N 1
ATOM 764 C CA . ARG A 1 94 ? -18.175 -7.041 -11.952 1.00 88.94 94 ARG A CA 1
ATOM 765 C C . ARG A 1 94 ? -18.794 -8.286 -11.324 1.00 88.94 94 ARG A C 1
ATOM 767 O O . ARG A 1 94 ? -19.568 -8.972 -11.982 1.00 88.94 94 ARG A O 1
ATOM 774 N N . GLU A 1 95 ? -18.473 -8.568 -10.063 1.00 91.31 95 GLU A N 1
ATOM 775 C CA . GLU A 1 95 ? -18.986 -9.743 -9.342 1.00 91.31 95 GLU A CA 1
ATOM 776 C C . GLU A 1 95 ? -20.513 -9.713 -9.187 1.00 91.31 95 GLU A C 1
ATOM 778 O O . GLU A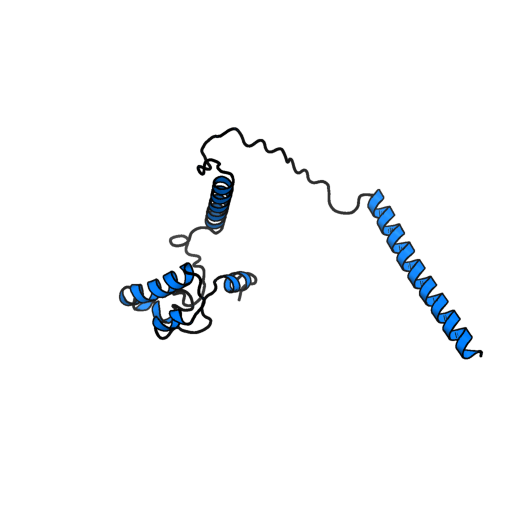 1 95 ? -21.163 -10.756 -9.218 1.00 91.31 95 GLU A O 1
ATOM 783 N N . ARG A 1 96 ? -21.099 -8.516 -9.073 1.00 88.06 96 ARG A N 1
ATOM 784 C CA . ARG A 1 96 ? -22.552 -8.300 -9.002 1.00 88.06 96 ARG A CA 1
ATOM 785 C C . ARG A 1 96 ? -23.235 -8.181 -10.373 1.00 88.06 96 ARG A C 1
ATOM 787 O O . ARG A 1 96 ? -24.447 -7.988 -10.412 1.00 88.06 96 ARG A O 1
ATOM 794 N N . GLY A 1 97 ? -22.493 -8.270 -11.481 1.00 88.19 97 GLY A N 1
ATOM 795 C CA . GLY A 1 97 ? -23.024 -8.089 -12.839 1.00 88.19 97 GLY A CA 1
ATOM 796 C C . GLY A 1 97 ? -23.465 -6.654 -13.162 1.00 88.19 97 GLY A C 1
ATOM 797 O O . GLY A 1 97 ? -24.290 -6.455 -14.049 1.00 88.19 97 GLY A O 1
ATOM 798 N N . LEU A 1 98 ? -22.947 -5.666 -12.430 1.00 83.38 98 LEU A N 1
ATOM 799 C CA . LEU A 1 98 ? -23.221 -4.238 -12.614 1.00 83.38 98 LEU A CA 1
ATOM 800 C C . LEU A 1 98 ? -22.205 -3.604 -13.577 1.00 83.38 98 LEU A C 1
ATOM 802 O O . LEU A 1 98 ? -21.103 -4.127 -13.765 1.00 83.38 98 LEU A O 1
ATOM 806 N N . CYS A 1 99 ? -22.549 -2.442 -14.142 1.00 82.56 99 CYS A N 1
ATOM 807 C CA . CYS A 1 99 ? -21.638 -1.672 -14.989 1.00 82.56 99 CYS A CA 1
ATOM 808 C C . CYS A 1 99 ? -20.342 -1.314 -14.239 1.00 82.56 99 CYS A C 1
ATOM 810 O O . CYS A 1 99 ? -20.364 -0.885 -13.087 1.00 82.56 99 CYS A O 1
ATOM 812 N N . GLU A 1 100 ? -19.189 -1.481 -14.886 1.00 83.62 100 GLU A N 1
ATOM 813 C CA . GLU A 1 100 ? -17.887 -1.154 -14.290 1.00 83.62 100 GLU A CA 1
ATOM 814 C C . GLU A 1 100 ? -17.562 0.331 -14.295 1.00 83.62 100 GLU A C 1
ATOM 816 O O . GLU A 1 100 ? -16.670 0.767 -13.565 1.00 83.62 100 GLU A O 1
ATOM 821 N N . ASP A 1 101 ? -18.235 1.099 -15.140 1.00 82.12 101 ASP A N 1
ATOM 822 C CA . ASP A 1 101 ? -18.020 2.528 -15.195 1.00 82.12 101 ASP A CA 1
ATOM 823 C C . ASP A 1 101 ? -18.518 3.150 -13.884 1.00 82.12 101 ASP A C 1
ATOM 825 O O . ASP A 1 101 ? -19.690 3.052 -13.521 1.00 82.12 101 ASP A O 1
ATOM 829 N N . LEU A 1 102 ? -17.580 3.720 -13.121 1.00 71.69 102 LEU A N 1
ATOM 830 C CA . LEU A 1 102 ? -17.879 4.333 -11.831 1.00 71.69 102 LEU A CA 1
ATOM 831 C C . LEU A 1 102 ? -18.664 5.639 -12.003 1.00 71.69 102 LEU A C 1
ATOM 833 O O . LEU A 1 102 ? -19.395 6.005 -11.082 1.00 71.69 102 LEU A O 1
ATOM 837 N N . ASP A 1 103 ? -18.509 6.286 -13.163 1.00 72.00 103 ASP A N 1
ATOM 838 C CA . ASP A 1 103 ? -19.103 7.575 -13.517 1.00 72.00 103 ASP A CA 1
ATOM 839 C C . ASP A 1 103 ? -20.346 7.416 -14.405 1.00 72.00 103 ASP A C 1
ATOM 841 O O . ASP A 1 103 ? -21.079 8.386 -14.628 1.00 72.00 103 ASP A O 1
ATOM 845 N N . ALA A 1 104 ? -20.629 6.197 -14.887 1.00 67.44 104 ALA A N 1
ATOM 846 C CA . ALA A 1 104 ? -21.902 5.896 -15.520 1.00 67.44 104 ALA A CA 1
ATOM 847 C C . ALA A 1 104 ? -23.011 6.138 -14.498 1.00 67.44 104 ALA A C 1
ATOM 849 O O . ALA A 1 104 ? -23.149 5.429 -13.502 1.00 67.44 104 ALA A O 1
ATOM 850 N N . SER A 1 105 ? -23.785 7.189 -14.756 1.00 59.16 105 SER A N 1
ATOM 851 C CA . SER A 1 105 ? -24.930 7.630 -13.969 1.00 59.16 105 SER A CA 1
ATOM 852 C C . SER A 1 105 ? -26.074 6.605 -14.024 1.00 59.16 105 SER A C 1
ATOM 854 O O . SER A 1 105 ? -27.162 6.894 -14.522 1.00 59.16 105 SER A O 1
ATOM 856 N N . GLU A 1 106 ? -25.872 5.412 -13.478 1.00 55.06 106 GLU A N 1
ATOM 857 C CA . GLU A 1 106 ? -26.968 4.581 -12.997 1.00 55.06 106 GLU A CA 1
ATOM 858 C C . GLU A 1 106 ? -27.382 5.126 -11.633 1.00 55.06 106 GLU A C 1
ATOM 860 O O . GLU A 1 106 ? -26.812 4.764 -10.611 1.00 55.06 106 GLU A O 1
ATOM 865 N N . GLY A 1 107 ? -28.340 6.059 -11.671 1.00 55.50 107 GLY A N 1
ATOM 866 C CA . GLY A 1 107 ? -29.224 6.448 -10.571 1.00 55.50 107 GLY A CA 1
ATOM 867 C C . GLY A 1 107 ? -28.536 6.771 -9.249 1.00 55.50 107 GLY A C 1
ATOM 868 O O . GLY A 1 107 ? -28.162 5.865 -8.518 1.00 55.50 107 GLY A O 1
ATOM 869 N N . SER A 1 108 ? -28.459 8.067 -8.918 1.00 57.16 108 SER A N 1
ATOM 870 C CA . SER A 1 108 ? -28.177 8.618 -7.581 1.00 57.16 108 SER A CA 1
ATOM 871 C C . SER A 1 108 ? -28.068 7.545 -6.490 1.00 57.16 108 SER A C 1
ATOM 873 O O . SER A 1 108 ? -29.094 7.065 -6.002 1.00 57.16 108 SER A O 1
ATOM 875 N N . THR A 1 109 ? -26.845 7.139 -6.133 1.00 59.94 109 THR A N 1
ATOM 876 C CA . THR A 1 109 ? -26.614 6.213 -5.021 1.00 59.94 109 THR A CA 1
ATOM 877 C C . THR A 1 109 ? -27.364 6.746 -3.805 1.00 59.94 109 THR A C 1
ATOM 879 O O . THR A 1 109 ? -26.974 7.763 -3.227 1.00 59.94 109 THR A O 1
ATOM 882 N N . LEU A 1 110 ? -28.473 6.100 -3.441 1.00 60.84 110 LEU A N 1
ATOM 883 C CA . LEU A 1 110 ? -29.259 6.481 -2.279 1.00 60.84 110 LEU A CA 1
ATOM 884 C C . LEU A 1 110 ? -28.443 6.084 -1.049 1.00 60.84 110 LEU A C 1
ATOM 886 O O . LEU A 1 110 ? -28.438 4.927 -0.629 1.00 60.84 110 LEU A O 1
ATOM 890 N N . VAL A 1 111 ? -27.698 7.041 -0.499 1.00 63.50 111 VAL A N 1
ATOM 891 C CA . VAL A 1 111 ? -26.962 6.863 0.753 1.00 63.50 111 VAL A CA 1
ATOM 892 C C . VAL A 1 111 ? -27.990 6.769 1.882 1.00 63.50 111 VAL A C 1
ATOM 894 O O . VAL A 1 111 ? -28.375 7.767 2.479 1.00 63.50 111 VAL A O 1
ATOM 897 N N . LEU A 1 112 ? -28.461 5.552 2.159 1.00 64.69 112 LEU A N 1
ATOM 898 C CA . LEU A 1 112 ? -29.409 5.263 3.243 1.00 64.69 112 LEU A CA 1
ATOM 899 C C . LEU A 1 112 ? -28.767 5.304 4.639 1.00 64.69 112 LEU A C 1
ATOM 901 O O . LEU A 1 112 ? -29.468 5.209 5.641 1.00 64.69 112 LEU A O 1
ATOM 905 N N . ALA A 1 113 ? -27.443 5.440 4.727 1.00 63.88 113 ALA A N 1
ATOM 906 C CA . ALA A 1 113 ? -26.724 5.425 5.993 1.00 63.88 113 ALA A CA 1
ATOM 907 C C . ALA A 1 113 ? -26.228 6.831 6.356 1.00 63.88 113 ALA A C 1
ATOM 909 O O . ALA A 1 113 ? -25.111 7.224 6.016 1.00 63.88 113 ALA A O 1
ATOM 910 N N . HIS A 1 114 ? -27.066 7.591 7.063 1.00 70.88 114 HIS A N 1
ATOM 911 C CA . HIS A 1 114 ? -26.625 8.791 7.768 1.00 70.88 114 HIS A CA 1
ATOM 912 C C . HIS A 1 114 ? -26.055 8.381 9.128 1.00 70.88 114 HIS A C 1
ATOM 914 O O . HIS A 1 114 ? -26.793 8.051 10.054 1.00 70.88 114 HIS A O 1
ATOM 920 N N . TRP A 1 115 ? -24.730 8.387 9.244 1.00 78.50 115 TRP A N 1
ATOM 921 C CA . TRP A 1 115 ? -24.063 8.193 10.525 1.00 78.50 115 TRP A CA 1
ATOM 922 C C . TRP A 1 115 ? -23.957 9.540 11.228 1.00 78.50 115 TRP A C 1
ATOM 924 O O . TRP A 1 115 ? -23.180 10.402 10.820 1.00 78.50 115 TRP A O 1
ATOM 934 N N . THR A 1 116 ? -24.746 9.717 12.283 1.00 81.44 116 THR A N 1
ATOM 935 C CA . THR A 1 116 ? -24.557 10.823 13.219 1.00 81.44 116 THR A CA 1
ATOM 936 C C . THR A 1 116 ? -23.668 10.370 14.367 1.00 81.44 116 THR A C 1
ATOM 938 O O . THR A 1 116 ? -23.695 9.209 14.783 1.00 81.44 116 THR A O 1
ATOM 941 N N . TYR A 1 117 ? -22.853 11.287 14.876 1.00 80.88 117 TYR A N 1
ATOM 942 C CA . TYR A 1 117 ? -22.064 11.033 16.067 1.00 80.88 117 TYR A CA 1
ATOM 943 C C . TYR A 1 117 ? -23.009 10.820 17.258 1.00 80.88 117 TYR A C 1
ATOM 945 O O . TYR A 1 117 ? -23.641 11.760 17.733 1.00 80.88 117 TYR A O 1
ATOM 953 N N . ALA A 1 118 ? -23.106 9.576 17.731 1.00 81.19 118 ALA A N 1
ATOM 954 C CA . ALA A 1 118 ? -23.997 9.187 18.826 1.00 81.19 118 ALA A CA 1
ATOM 955 C C . ALA A 1 118 ? -23.463 9.569 20.223 1.00 81.19 118 ALA A C 1
ATOM 957 O O . ALA A 1 118 ? -24.168 9.406 21.214 1.00 81.19 118 ALA A O 1
ATOM 958 N N . GLY A 1 119 ? -22.234 10.090 20.305 1.00 80.69 119 GLY A N 1
ATOM 959 C CA . GLY A 1 119 ? -21.542 10.386 21.558 1.00 80.69 119 GLY A CA 1
ATOM 960 C C . GLY A 1 119 ? -20.360 9.453 21.823 1.00 80.69 119 GLY A C 1
ATOM 961 O O . GLY A 1 119 ? -20.127 8.482 21.105 1.00 80.69 119 GLY A O 1
ATOM 962 N N . GLN A 1 120 ? -19.597 9.774 22.865 1.00 81.75 120 GLN A N 1
ATOM 963 C CA . GLN A 1 120 ? -18.481 8.973 23.361 1.00 81.75 120 GLN A CA 1
ATOM 964 C C . GLN A 1 120 ? -18.576 8.907 24.884 1.00 81.75 120 GLN A C 1
ATOM 966 O O . GLN A 1 120 ? -18.839 9.918 25.534 1.00 81.75 120 GLN A O 1
ATOM 971 N N . GLY A 1 121 ? -18.304 7.731 25.441 1.00 85.81 121 GLY A N 1
ATOM 972 C CA . GLY A 1 121 ? -18.448 7.463 26.868 1.00 85.81 121 GLY A CA 1
ATOM 973 C C . GLY A 1 121 ? -19.813 6.877 27.207 1.00 85.81 121 GLY A C 1
ATOM 974 O O . GLY A 1 121 ? -20.648 6.655 26.336 1.00 85.81 121 GLY A O 1
ATOM 975 N N . HIS A 1 122 ? -20.004 6.589 28.488 1.00 85.81 122 HIS A N 1
ATOM 976 C CA . HIS A 1 122 ? -21.260 6.062 28.990 1.00 85.81 122 HIS A CA 1
ATOM 977 C C . HIS A 1 122 ? -22.305 7.172 29.073 1.00 85.81 122 HIS A C 1
ATOM 979 O O . HIS A 1 122 ? -22.037 8.258 29.596 1.00 85.81 122 HIS A O 1
ATOM 985 N N . THR A 1 123 ? -23.527 6.882 28.637 1.00 89.06 123 THR A N 1
ATOM 986 C CA . THR A 1 123 ? -24.689 7.684 29.034 1.00 89.06 123 THR A CA 1
ATOM 987 C C . THR A 1 123 ? -24.812 7.708 30.569 1.00 89.06 123 THR A C 1
ATOM 989 O O . THR A 1 123 ? -24.229 6.859 31.255 1.00 89.06 123 THR A O 1
ATOM 992 N N . PRO A 1 124 ? -25.576 8.640 31.168 1.00 87.00 124 PRO A N 1
ATOM 993 C CA . PRO A 1 124 ? -25.783 8.644 32.618 1.00 87.00 124 PRO A CA 1
ATOM 994 C C . PRO A 1 124 ? -26.313 7.302 33.161 1.00 87.00 124 PRO A C 1
ATOM 996 O O . PRO A 1 124 ? -25.868 6.845 34.213 1.00 87.00 124 PRO A O 1
ATOM 999 N N . GLY A 1 125 ? -27.201 6.634 32.412 1.00 89.69 125 GLY A N 1
ATOM 1000 C CA . GLY A 1 125 ? -27.729 5.311 32.764 1.00 89.69 125 GLY A CA 1
ATOM 1001 C C . GLY A 1 125 ? -26.681 4.200 32.665 1.00 89.69 125 GLY A C 1
ATOM 1002 O O . GLY A 1 125 ? -26.534 3.403 33.590 1.00 89.69 125 GLY A O 1
ATOM 1003 N N . GLU A 1 126 ? -25.892 4.183 31.590 1.00 92.94 126 GLU A N 1
ATOM 1004 C CA . GLU A 1 126 ? -24.786 3.227 31.431 1.00 92.94 126 GLU A CA 1
ATOM 1005 C C . GLU A 1 126 ? -23.680 3.446 32.469 1.00 92.94 126 GLU A C 1
ATOM 1007 O O . GLU A 1 126 ? -23.079 2.482 32.931 1.00 92.94 126 GLU A O 1
ATOM 1012 N N . SER A 1 127 ? -23.440 4.695 32.881 1.00 91.62 127 SER A N 1
ATOM 1013 C CA . SER A 1 127 ? -22.459 5.032 33.919 1.00 91.62 127 SER A CA 1
ATOM 1014 C C . SER A 1 127 ? -22.884 4.463 35.268 1.00 91.62 127 SER A C 1
ATOM 1016 O O . SER A 1 127 ? -22.069 3.882 35.985 1.00 91.62 127 SER A O 1
ATOM 1018 N N . TRP A 1 128 ? -24.171 4.595 35.601 1.00 94.81 128 TRP A N 1
ATOM 1019 C CA . TRP A 1 128 ? -24.739 4.010 36.811 1.00 94.81 128 TRP A CA 1
ATOM 1020 C C . TRP A 1 128 ? -24.678 2.479 36.773 1.00 94.81 128 TRP A C 1
ATOM 1022 O O . TRP A 1 128 ? -24.228 1.861 37.737 1.00 94.81 128 TRP A O 1
ATOM 1032 N N . LEU A 1 129 ? -25.043 1.865 35.643 1.00 95.25 129 LEU A N 1
ATOM 1033 C CA . LEU A 1 129 ? -24.972 0.413 35.467 1.00 95.25 129 LEU A CA 1
ATOM 1034 C C . LEU A 1 129 ? -23.532 -0.105 35.603 1.00 95.25 129 LEU A C 1
ATO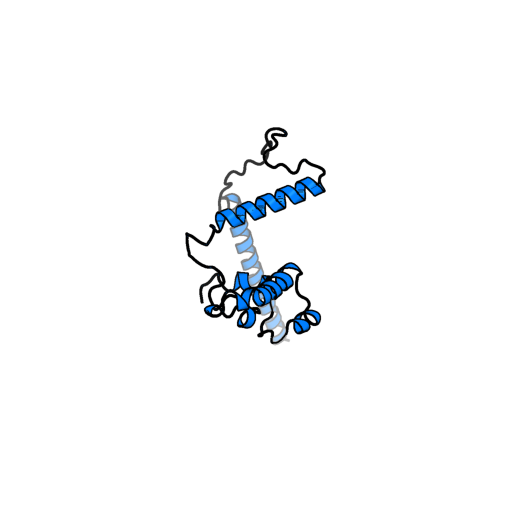M 1036 O O . LEU A 1 129 ? -23.284 -1.055 36.345 1.00 95.25 129 LEU A O 1
ATOM 1040 N N . ALA A 1 130 ? -22.571 0.547 34.945 1.00 94.62 130 ALA A N 1
ATOM 1041 C CA . ALA A 1 130 ? -21.156 0.198 35.032 1.00 94.62 130 ALA A CA 1
ATOM 1042 C C . ALA A 1 130 ? -20.618 0.328 36.468 1.00 94.62 130 ALA A C 1
ATOM 1044 O O . ALA A 1 130 ? -19.873 -0.540 36.928 1.00 94.62 130 ALA A O 1
ATOM 1045 N N . ALA A 1 131 ? -21.023 1.370 37.202 1.00 94.75 131 ALA A N 1
ATOM 1046 C CA . ALA A 1 131 ? -20.650 1.551 38.604 1.00 94.75 131 ALA A CA 1
ATOM 1047 C C . ALA A 1 131 ? -21.225 0.447 39.508 1.00 94.75 131 ALA A C 1
ATOM 1049 O O . ALA A 1 131 ? -20.518 -0.052 40.389 1.00 94.75 131 ALA A O 1
ATOM 1050 N N . THR A 1 132 ? -22.470 0.029 39.268 1.00 96.19 132 THR A N 1
ATOM 1051 C CA . THR A 1 132 ? -23.116 -1.071 39.998 1.00 96.19 132 THR A CA 1
ATOM 1052 C C . THR A 1 132 ? -22.400 -2.395 39.747 1.00 96.19 132 THR A C 1
ATOM 1054 O O . THR A 1 132 ? -21.988 -3.045 40.707 1.00 96.19 132 THR A O 1
ATOM 1057 N N . ILE A 1 133 ? -22.121 -2.733 38.484 1.00 96.62 133 ILE A N 1
ATOM 1058 C CA . ILE A 1 133 ? -21.355 -3.938 38.119 1.00 96.62 133 ILE A CA 1
ATOM 1059 C C . ILE A 1 133 ? -19.971 -3.921 38.785 1.00 96.62 133 ILE A C 1
ATOM 1061 O O . ILE A 1 133 ? -19.533 -4.913 39.367 1.00 96.62 133 ILE A O 1
ATOM 1065 N N . ALA A 1 134 ? -19.274 -2.782 38.757 1.00 95.94 134 ALA A N 1
ATOM 1066 C CA . ALA A 1 134 ? -17.967 -2.651 39.397 1.00 95.94 134 ALA A CA 1
ATOM 1067 C C . ALA A 1 134 ? -18.033 -2.838 40.925 1.00 95.94 134 ALA A C 1
ATOM 1069 O O . ALA A 1 134 ? -17.103 -3.386 41.526 1.00 95.94 134 ALA A O 1
ATOM 1070 N N . LYS A 1 135 ? -19.116 -2.383 41.569 1.00 96.44 135 LYS A N 1
ATOM 1071 C CA . LYS A 1 135 ? -19.354 -2.587 43.002 1.00 96.44 135 LYS A CA 1
ATOM 1072 C C . LYS A 1 135 ? -19.621 -4.058 43.319 1.00 96.44 135 LYS A C 1
ATOM 1074 O O . LYS A 1 135 ? -18.992 -4.575 44.237 1.00 96.44 135 LYS A O 1
ATOM 1079 N N . GLU A 1 136 ? -20.472 -4.726 42.547 1.00 96.19 136 GLU A N 1
ATOM 1080 C CA . GLU A 1 136 ? -20.789 -6.150 42.723 1.00 96.19 136 GLU A CA 1
ATOM 1081 C C . GLU A 1 136 ? -19.563 -7.041 42.522 1.00 96.19 136 GLU A C 1
ATOM 1083 O O . GLU A 1 136 ? -19.292 -7.907 43.347 1.00 96.19 136 GLU A O 1
ATOM 1088 N N . ILE A 1 137 ? -18.754 -6.789 41.487 1.00 97.31 137 ILE A N 1
ATOM 1089 C CA . ILE A 1 137 ? -17.511 -7.542 41.255 1.00 97.31 137 ILE A CA 1
ATOM 1090 C C . ILE A 1 137 ? -16.557 -7.413 42.447 1.00 97.31 137 ILE A C 1
ATOM 1092 O O . ILE A 1 137 ? -15.914 -8.388 42.838 1.00 97.31 137 ILE A O 1
ATOM 1096 N N . ARG A 1 138 ? -16.427 -6.210 43.016 1.00 96.06 138 ARG A N 1
ATOM 1097 C CA . ARG A 1 138 ? -15.587 -5.983 44.197 1.00 96.06 138 ARG A CA 1
ATOM 1098 C C . ARG A 1 138 ? -16.144 -6.702 45.420 1.00 96.06 138 ARG A C 1
ATOM 1100 O O . ARG A 1 138 ? -15.380 -7.407 46.066 1.00 96.06 138 ARG A O 1
ATOM 1107 N N . PHE A 1 139 ? -17.444 -6.578 45.671 1.00 96.12 139 PHE A N 1
ATOM 1108 C CA . PHE A 1 139 ? -18.100 -7.253 46.785 1.00 96.12 139 PHE A CA 1
ATOM 1109 C C . PHE A 1 139 ? -17.933 -8.773 46.686 1.00 96.12 139 PHE A C 1
ATOM 1111 O O . PHE A 1 139 ? -17.435 -9.390 47.614 1.00 96.12 139 PHE A O 1
ATOM 1118 N N . ASN A 1 140 ? -18.194 -9.364 45.517 1.00 94.81 140 ASN A N 1
ATOM 1119 C CA . ASN A 1 140 ? -18.007 -10.799 45.295 1.00 94.81 140 ASN A CA 1
ATOM 1120 C C . ASN A 1 140 ? -16.559 -11.246 45.540 1.00 94.81 140 ASN A C 1
ATOM 1122 O O . ASN A 1 140 ? -16.331 -12.340 46.046 1.00 94.81 140 ASN A O 1
ATOM 1126 N N . ARG A 1 141 ? -15.568 -10.414 45.191 1.00 95.31 141 ARG A N 1
ATOM 1127 C CA . ARG A 1 141 ? -14.152 -10.702 45.470 1.00 95.31 141 ARG A CA 1
ATOM 1128 C C . ARG A 1 141 ? -13.819 -10.625 46.955 1.00 95.31 141 ARG A C 1
ATOM 1130 O O . ARG A 1 141 ? -12.977 -11.392 47.402 1.00 95.31 141 ARG A O 1
ATOM 1137 N N . GLU A 1 142 ? -14.413 -9.690 47.687 1.00 94.94 142 GLU A N 1
ATOM 1138 C CA . GLU A 1 142 ? -14.257 -9.576 49.142 1.00 94.94 142 GLU A CA 1
ATOM 1139 C C . GLU A 1 142 ? -14.913 -10.774 49.830 1.00 94.94 142 GLU A C 1
ATOM 1141 O O . GLU A 1 142 ? -14.222 -11.526 50.503 1.00 94.94 142 GLU A O 1
ATOM 1146 N N . THR A 1 143 ? -16.176 -11.068 49.515 1.00 94.75 143 THR A N 1
ATOM 1147 C CA . THR A 1 143 ? -16.892 -12.238 50.045 1.00 94.75 143 THR A CA 1
ATOM 1148 C C . THR A 1 143 ? -16.178 -13.553 49.734 1.00 94.75 143 THR A C 1
ATOM 1150 O O . THR A 1 143 ? -16.090 -14.418 50.598 1.00 94.75 143 THR A O 1
ATOM 1153 N N . ALA A 1 144 ? -15.636 -13.721 48.523 1.00 92.62 144 ALA A N 1
ATOM 1154 C CA . ALA A 1 144 ? -14.868 -14.916 48.179 1.00 92.62 144 ALA A CA 1
ATOM 1155 C C . ALA A 1 144 ? -13.560 -15.028 48.980 1.00 92.62 144 ALA A C 1
ATOM 1157 O O . ALA A 1 144 ? -13.152 -16.137 49.310 1.00 92.62 144 ALA A O 1
ATOM 1158 N N . ARG A 1 145 ? -12.900 -13.903 49.295 1.00 91.38 145 ARG A N 1
ATOM 1159 C CA . ARG A 1 145 ? -11.707 -13.903 50.157 1.00 91.38 145 ARG A CA 1
ATOM 1160 C C . ARG A 1 145 ? -12.055 -14.249 51.596 1.00 91.38 145 ARG A C 1
ATOM 1162 O O . ARG A 1 145 ? -11.358 -15.073 52.172 1.00 91.38 145 ARG A O 1
ATOM 1169 N N . ASP A 1 146 ? -13.112 -13.653 52.136 1.00 92.44 146 ASP A N 1
ATOM 1170 C CA . ASP A 1 146 ? -13.559 -13.914 53.505 1.00 92.44 146 ASP A CA 1
ATOM 1171 C C . ASP A 1 146 ? -13.969 -15.387 53.659 1.00 92.44 146 ASP A C 1
ATOM 1173 O O . ASP A 1 146 ? -13.505 -16.063 54.569 1.00 92.44 146 ASP A O 1
ATOM 1177 N N . ALA A 1 147 ? -14.723 -15.930 52.695 1.00 90.19 147 ALA A N 1
ATOM 1178 C CA . ALA A 1 147 ? -15.109 -17.342 52.687 1.00 90.19 147 ALA A CA 1
ATOM 1179 C C . ALA A 1 147 ? -13.906 -18.301 52.595 1.00 90.19 147 ALA A C 1
ATOM 1181 O O . ALA A 1 147 ? -13.913 -19.346 53.239 1.00 90.19 147 ALA A O 1
ATOM 1182 N N . LEU A 1 148 ? -12.869 -17.963 51.815 1.00 87.69 148 LEU A N 1
ATOM 1183 C CA . LEU A 1 148 ? -11.624 -18.742 51.769 1.00 87.69 148 LEU A CA 1
ATOM 1184 C C . LEU A 1 148 ? -10.863 -18.677 53.102 1.00 87.69 148 LEU A C 1
ATOM 1186 O O . LEU A 1 148 ? -10.390 -19.703 53.578 1.00 87.69 148 LEU A O 1
ATOM 1190 N N . ALA A 1 149 ? -10.773 -17.496 53.718 1.00 86.69 149 ALA A N 1
ATOM 1191 C CA . ALA A 1 149 ? -10.102 -17.322 55.005 1.00 86.69 149 ALA A CA 1
ATOM 1192 C C . ALA A 1 149 ? -10.816 -18.076 56.143 1.00 86.69 149 ALA A C 1
ATOM 1194 O O . ALA A 1 149 ? -10.154 -18.672 56.992 1.00 86.69 149 ALA A O 1
ATOM 1195 N N . ASP A 1 150 ? -12.151 -18.097 56.133 1.00 85.50 150 ASP A N 1
ATOM 1196 C CA . ASP A 1 150 ? -12.955 -18.873 57.083 1.00 85.50 150 ASP A CA 1
ATOM 1197 C C . ASP A 1 150 ? -12.750 -20.390 56.906 1.00 85.50 150 ASP A C 1
ATOM 1199 O O . ASP A 1 150 ? -12.722 -21.129 57.892 1.00 85.50 150 ASP A O 1
ATOM 1203 N N . MET A 1 151 ? -12.560 -20.867 55.668 1.00 73.19 151 MET A N 1
ATOM 1204 C CA . MET A 1 151 ? -12.241 -22.274 55.390 1.00 73.19 151 MET A CA 1
ATOM 1205 C C . MET A 1 151 ? -10.838 -22.667 55.878 1.00 73.19 151 MET A C 1
ATOM 1207 O O . MET A 1 151 ? -10.702 -23.697 56.540 1.00 73.19 151 MET A O 1
ATOM 1211 N N . ASP A 1 152 ? -9.822 -21.835 55.630 1.00 70.81 152 ASP A N 1
ATOM 1212 C CA . ASP A 1 152 ? -8.454 -22.065 56.128 1.00 70.81 152 ASP A CA 1
ATOM 1213 C C . ASP A 1 152 ? -8.399 -22.024 57.670 1.00 70.81 152 ASP A C 1
ATOM 1215 O O . ASP A 1 152 ? -7.665 -22.783 58.303 1.00 70.81 152 ASP A O 1
ATOM 1219 N N . GLY A 1 153 ? -9.207 -21.166 58.305 1.00 63.00 153 GLY A N 1
ATOM 1220 C CA . GLY A 1 153 ? -9.328 -21.099 59.765 1.00 63.00 153 GLY A CA 1
ATOM 1221 C C . GLY A 1 153 ? -9.978 -22.341 60.388 1.00 63.00 153 GLY A C 1
ATOM 1222 O O . GLY A 1 153 ? -9.628 -22.720 61.506 1.00 63.00 153 GLY A O 1
ATOM 1223 N N . TRP A 1 154 ? -10.889 -23.000 59.665 1.00 57.75 154 TRP A N 1
ATOM 1224 C CA . TRP A 1 154 ? -11.521 -24.248 60.100 1.00 57.75 154 TRP A CA 1
ATOM 1225 C C . TRP A 1 154 ? -10.574 -25.457 59.995 1.00 57.75 154 TRP A C 1
ATOM 1227 O O . TRP A 1 154 ? -10.573 -26.295 60.895 1.00 57.75 154 TRP A O 1
ATOM 1237 N N . GLU A 1 155 ? -9.726 -25.531 58.961 1.00 56.06 155 GLU A N 1
ATOM 1238 C CA . GLU A 1 155 ? -8.731 -26.611 58.803 1.00 56.06 155 GLU A CA 1
ATOM 1239 C C . GLU A 1 155 ? -7.579 -26.550 59.823 1.00 56.06 155 GLU A C 1
ATOM 1241 O O . GLU A 1 155 ? -6.991 -27.581 60.134 1.00 56.06 155 GLU A O 1
ATOM 1246 N N . VAL A 1 156 ? -7.268 -25.379 60.389 1.00 55.06 156 VAL A N 1
ATOM 1247 C CA . VAL A 1 156 ? -6.215 -25.226 61.418 1.00 55.06 156 VAL A CA 1
ATOM 1248 C C . VAL A 1 156 ? -6.714 -25.561 62.837 1.00 55.06 156 VAL A C 1
ATOM 1250 O O . VAL A 1 156 ? -5.908 -25.798 63.738 1.00 55.06 156 VAL A O 1
ATOM 1253 N N . CYS A 1 157 ? -8.033 -25.597 63.058 1.00 49.16 157 CYS A N 1
ATOM 1254 C CA . CYS A 1 157 ? -8.647 -25.909 64.356 1.00 49.16 157 CYS A CA 1
ATOM 1255 C C . CYS A 1 157 ? -9.162 -27.357 64.499 1.00 49.16 157 CYS A C 1
ATOM 1257 O O . CYS A 1 157 ? -9.721 -27.678 65.552 1.00 49.16 157 CYS A O 1
ATOM 1259 N N . ALA A 1 158 ? -8.976 -28.213 63.489 1.00 45.41 158 ALA A N 1
ATOM 1260 C CA . ALA A 1 158 ? -9.275 -29.650 63.521 1.00 45.41 158 ALA A CA 1
ATOM 1261 C C . ALA A 1 158 ? -7.992 -30.484 63.679 1.00 45.41 158 ALA A C 1
ATOM 1263 O O . ALA A 1 158 ? -8.057 -31.516 64.387 1.00 45.41 158 ALA A O 1
#

Foldseek 3Di:
DDPPQVVPVVPQQFDPDQDPDLVVVVVGPHDPVLNVLLVVLVVCCVVPVVQNSNRCSSVSSDPDDPDDPDPVPDDDPVVVVVVVVLVVQLVVCVVVVHDSPPPPPPDDPPCPDDDDDPDDDDDPVRVVVVVVVVVVVVVVVVVVVVVVVVVVVVVVVD